Protein AF-A0A3M1NH95-F1 (afdb_monomer_lite)

Structure (mmCIF, N/CA/C/O backbone):
data_AF-A0A3M1NH95-F1
#
_entry.id   AF-A0A3M1NH95-F1
#
loop_
_atom_site.group_PDB
_atom_site.id
_atom_site.type_symbol
_atom_site.label_atom_id
_atom_site.label_alt_id
_atom_site.label_comp_id
_atom_site.label_asym_id
_atom_site.label_entity_id
_atom_site.label_seq_id
_atom_site.pdbx_PDB_ins_code
_atom_site.Cartn_x
_atom_site.Cartn_y
_atom_site.Cartn_z
_atom_site.occupancy
_atom_site.B_iso_or_equiv
_atom_site.auth_seq_id
_atom_site.auth_comp_id
_atom_site.auth_asym_id
_atom_site.auth_atom_id
_atom_site.pdbx_PDB_model_num
ATOM 1 N N . MET A 1 1 ? -5.373 8.994 -15.042 1.00 51.38 1 MET A N 1
ATOM 2 C CA . MET A 1 1 ? -5.592 8.973 -13.581 1.00 51.38 1 MET A CA 1
ATOM 3 C C . MET A 1 1 ? -4.288 9.397 -12.939 1.00 51.38 1 MET A C 1
ATOM 5 O O . MET A 1 1 ? -3.266 8.821 -13.295 1.00 51.38 1 MET A O 1
ATOM 9 N N . ASP A 1 2 ? -4.302 10.432 -12.106 1.00 64.00 2 ASP A N 1
ATOM 10 C CA . ASP A 1 2 ? -3.073 11.012 -11.568 1.00 64.00 2 ASP A CA 1
ATOM 11 C C . ASP A 1 2 ? -2.553 10.171 -10.393 1.00 64.00 2 ASP A C 1
ATOM 13 O O . ASP A 1 2 ? -3.088 10.214 -9.284 1.00 64.00 2 ASP A O 1
ATOM 17 N N . LEU A 1 3 ? -1.559 9.322 -10.663 1.00 64.81 3 LEU A N 1
ATOM 18 C CA . LEU A 1 3 ? -0.966 8.426 -9.668 1.00 64.81 3 LEU A CA 1
ATOM 19 C C . LEU A 1 3 ? -0.246 9.205 -8.557 1.00 64.81 3 LEU A C 1
ATOM 21 O O . LEU A 1 3 ? -0.070 8.660 -7.470 1.00 64.81 3 LEU A O 1
ATOM 25 N N . GLU A 1 4 ? 0.085 10.482 -8.775 1.00 66.81 4 GLU A N 1
ATOM 26 C CA . GLU A 1 4 ? 0.668 11.355 -7.749 1.00 66.81 4 GLU A CA 1
ATOM 27 C C . GLU A 1 4 ? -0.290 11.567 -6.572 1.00 66.81 4 GLU A C 1
ATOM 29 O O . GLU A 1 4 ? 0.154 11.652 -5.425 1.00 66.81 4 GLU A O 1
ATOM 34 N N . MET A 1 5 ? -1.610 11.503 -6.805 1.00 68.12 5 MET A N 1
ATOM 35 C CA . MET A 1 5 ? -2.575 11.535 -5.708 1.00 68.12 5 MET A CA 1
ATOM 36 C C . MET A 1 5 ? -2.376 10.372 -4.739 1.00 68.12 5 MET A C 1
ATOM 38 O O . MET A 1 5 ? -2.572 10.584 -3.547 1.00 68.12 5 MET A O 1
ATOM 42 N N . VAL A 1 6 ? -1.996 9.174 -5.204 1.00 66.44 6 VAL A N 1
ATOM 43 C CA . VAL A 1 6 ? -1.852 7.952 -4.383 1.00 66.44 6 VAL A CA 1
ATOM 44 C C . VAL A 1 6 ? -0.685 8.056 -3.407 1.00 66.44 6 VAL A C 1
ATOM 46 O O . VAL A 1 6 ? -0.801 7.590 -2.275 1.00 66.44 6 VAL A O 1
ATOM 49 N N . PHE A 1 7 ? 0.395 8.720 -3.814 1.00 69.56 7 PHE A N 1
ATOM 50 C CA . PHE A 1 7 ? 1.638 8.826 -3.047 1.00 69.56 7 PHE A CA 1
ATOM 51 C C . PHE A 1 7 ? 1.703 10.056 -2.137 1.00 69.56 7 PHE A C 1
ATOM 53 O O . PHE A 1 7 ? 2.772 10.396 -1.642 1.00 69.56 7 PHE A O 1
ATOM 60 N N . SER A 1 8 ? 0.571 10.712 -1.854 1.00 79.88 8 SER A N 1
ATOM 61 C CA . SER A 1 8 ? 0.516 11.668 -0.741 1.00 79.88 8 SER A CA 1
ATOM 62 C C . SER A 1 8 ? 0.956 10.983 0.561 1.00 79.88 8 SER A C 1
ATOM 64 O O . SER A 1 8 ? 0.533 9.845 0.800 1.00 79.88 8 SER A O 1
ATOM 66 N N . ASP A 1 9 ? 1.667 11.700 1.433 1.00 82.12 9 ASP A N 1
ATOM 67 C CA . ASP A 1 9 ? 2.250 11.167 2.676 1.00 82.12 9 ASP A CA 1
ATOM 68 C C . ASP A 1 9 ? 1.283 10.274 3.479 1.00 82.12 9 ASP A C 1
ATOM 70 O O . ASP A 1 9 ? 1.593 9.134 3.815 1.00 82.12 9 ASP A O 1
ATOM 74 N N . THR A 1 10 ? 0.039 10.716 3.694 1.00 87.31 10 THR A N 1
ATOM 75 C CA . THR A 1 10 ? -0.939 9.946 4.481 1.00 87.31 10 THR A CA 1
ATOM 76 C C . THR A 1 10 ? -1.320 8.605 3.850 1.00 87.31 10 THR A C 1
ATOM 78 O O . THR A 1 10 ? -1.415 7.602 4.554 1.00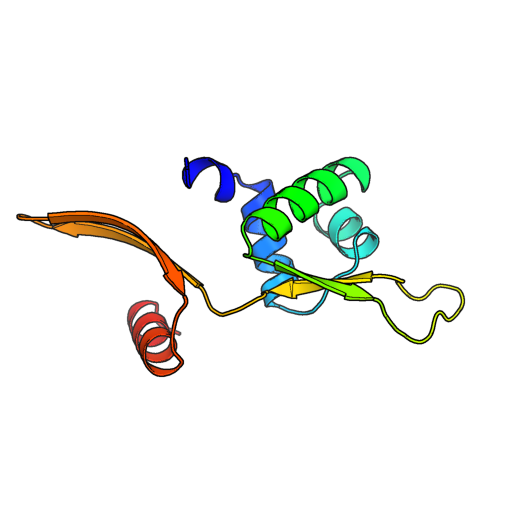 87.31 10 THR A O 1
ATOM 81 N N . LYS A 1 11 ? -1.552 8.558 2.533 1.00 91.06 11 LYS A N 1
ATOM 82 C CA . LYS A 1 11 ? -1.929 7.310 1.848 1.00 91.06 11 LYS A CA 1
ATOM 83 C C . LYS A 1 11 ? -0.769 6.335 1.794 1.00 91.06 11 LYS A C 1
ATOM 85 O O . LYS A 1 11 ? -0.984 5.148 2.022 1.00 91.06 11 LYS A O 1
ATOM 90 N N . TRP A 1 12 ? 0.443 6.841 1.578 1.00 90.75 12 TRP A N 1
ATOM 91 C CA . TRP A 1 12 ? 1.642 6.016 1.617 1.00 90.75 12 TRP A CA 1
ATOM 92 C C . TRP A 1 12 ? 1.852 5.386 2.996 1.00 90.75 12 TRP A C 1
ATOM 94 O O . TRP A 1 12 ? 2.046 4.179 3.097 1.00 90.75 12 TRP A O 1
ATOM 104 N N . ARG A 1 13 ? 1.670 6.161 4.069 1.00 94.38 13 ARG A N 1
ATOM 105 C CA . ARG A 1 13 ? 1.752 5.645 5.444 1.00 94.38 13 ARG A CA 1
ATOM 106 C C . ARG A 1 13 ? 0.673 4.609 5.769 1.00 94.38 13 ARG A C 1
ATOM 108 O O . ARG A 1 13 ? 0.933 3.672 6.514 1.00 94.38 13 ARG A O 1
ATOM 115 N N . ILE A 1 14 ? -0.533 4.737 5.205 1.00 95.56 14 ILE A N 1
ATOM 116 C CA . ILE A 1 14 ? -1.563 3.690 5.322 1.00 95.56 14 ILE A CA 1
ATOM 117 C C . ILE A 1 14 ? -1.106 2.412 4.613 1.00 95.56 14 ILE A C 1
ATOM 119 O O . ILE A 1 14 ? -1.205 1.342 5.206 1.00 95.56 14 ILE A O 1
ATOM 123 N N . ILE A 1 15 ? -0.607 2.523 3.376 1.00 94.44 15 ILE A N 1
ATOM 124 C CA . ILE A 1 15 ? -0.087 1.392 2.587 1.00 94.44 15 ILE A CA 1
ATOM 125 C C . ILE A 1 15 ? 1.029 0.674 3.357 1.00 94.44 15 ILE A C 1
ATOM 127 O O . ILE A 1 15 ? 1.006 -0.550 3.462 1.00 94.44 15 ILE A O 1
ATOM 131 N N . GLU A 1 16 ? 1.956 1.429 3.945 1.00 94.19 16 GLU A N 1
ATOM 132 C CA . GLU A 1 16 ? 3.057 0.897 4.750 1.00 94.19 16 GLU A CA 1
ATOM 133 C C . GLU A 1 16 ? 2.564 0.146 5.997 1.00 94.19 16 GLU A C 1
ATOM 135 O O . GLU A 1 16 ? 3.095 -0.900 6.360 1.00 94.19 16 GLU A O 1
ATOM 140 N N . GLU A 1 17 ? 1.529 0.646 6.670 1.00 96.38 17 GLU A N 1
ATOM 141 C CA . GLU A 1 17 ? 0.989 -0.043 7.840 1.00 96.38 17 GLU A CA 1
ATOM 142 C C . GLU A 1 17 ? 0.259 -1.335 7.474 1.00 96.38 17 GLU A C 1
ATOM 144 O O . GLU A 1 17 ? 0.430 -2.343 8.162 1.00 96.38 17 GLU A O 1
ATOM 149 N N . VAL A 1 18 ? -0.533 -1.332 6.399 1.00 95.81 18 VAL A N 1
ATOM 150 C CA . VAL A 1 18 ? -1.294 -2.521 5.979 1.00 95.81 18 VAL A CA 1
ATOM 151 C C . VAL A 1 18 ? -0.446 -3.559 5.235 1.00 95.81 18 VAL A C 1
ATOM 153 O O . VAL A 1 18 ? -0.905 -4.686 5.051 1.00 95.81 18 VAL A O 1
ATOM 156 N N . SER A 1 19 ? 0.773 -3.208 4.807 1.00 93.81 19 SER A N 1
ATOM 157 C CA . SER A 1 19 ? 1.733 -4.168 4.242 1.00 93.81 19 SER A CA 1
ATOM 158 C C . SER A 1 19 ? 2.395 -5.033 5.318 1.00 93.81 19 SER A C 1
ATOM 160 O O . SER A 1 19 ? 2.748 -6.179 5.051 1.00 93.81 19 SER A O 1
ATOM 162 N N . LYS A 1 20 ? 2.523 -4.512 6.548 1.00 94.56 20 LYS A N 1
ATOM 163 C CA . LYS A 1 20 ? 3.107 -5.225 7.698 1.00 94.56 20 LYS A CA 1
ATOM 164 C C . LYS A 1 20 ? 2.159 -6.285 8.256 1.00 94.56 20 LYS A C 1
ATOM 166 O O . LYS A 1 20 ? 2.588 -7.367 8.648 1.00 94.56 20 LYS A O 1
ATOM 171 N N . SER A 1 21 ? 0.875 -5.954 8.351 1.00 93.69 21 SER A N 1
ATOM 172 C CA . SER A 1 21 ? -0.186 -6.851 8.814 1.00 93.69 21 SER A CA 1
ATOM 173 C C . SER A 1 21 ? -1.555 -6.250 8.523 1.00 93.69 21 SER A C 1
ATOM 175 O O . SER A 1 21 ? -1.671 -5.058 8.247 1.00 93.69 21 SER A O 1
ATOM 177 N N . GLU A 1 22 ? -2.613 -7.055 8.616 1.00 94.19 22 GLU A N 1
ATOM 178 C CA . GLU A 1 22 ? -3.969 -6.527 8.484 1.00 94.19 22 GLU A CA 1
ATOM 179 C C . GLU A 1 22 ? -4.280 -5.532 9.611 1.00 94.19 22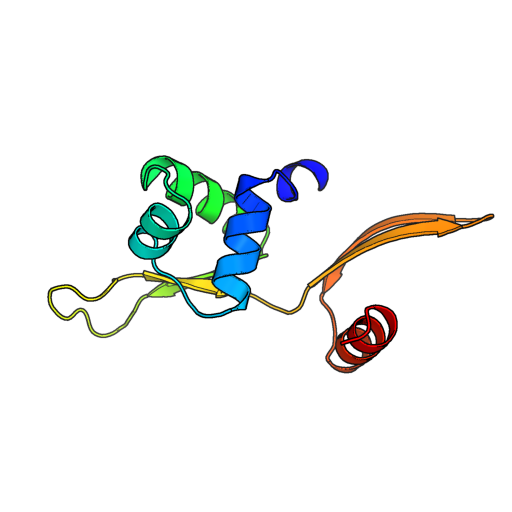 GLU A C 1
ATOM 181 O O . GLU A 1 22 ? -3.991 -5.785 10.786 1.00 94.19 22 GLU A O 1
ATOM 186 N N . LYS A 1 23 ? -4.913 -4.404 9.276 1.00 95.94 23 LYS A N 1
ATOM 187 C CA . LYS A 1 23 ? -5.240 -3.345 10.242 1.00 95.94 23 LYS A CA 1
ATOM 188 C C . LYS A 1 23 ? -6.723 -3.015 10.236 1.00 95.94 23 LYS A C 1
ATOM 190 O O . LYS A 1 23 ? -7.378 -3.035 9.200 1.00 95.94 23 LYS A O 1
ATOM 195 N N . SER A 1 24 ? -7.247 -2.628 11.393 1.00 95.38 24 SER A N 1
ATOM 196 C CA . SER A 1 24 ? -8.567 -2.008 11.489 1.00 95.38 24 SER A CA 1
ATOM 197 C C . SER A 1 24 ? -8.492 -0.493 11.289 1.00 95.38 24 SER A C 1
ATOM 199 O O . SER A 1 24 ? -7.435 0.119 11.468 1.00 95.38 24 SER A O 1
ATOM 201 N N . LEU A 1 25 ? -9.641 0.125 10.995 1.00 94.94 25 LEU A N 1
ATOM 202 C CA . LEU A 1 25 ? -9.800 1.584 10.955 1.00 94.94 25 LEU A CA 1
ATOM 203 C C . LEU A 1 25 ? -9.248 2.245 12.230 1.00 94.94 25 LEU A C 1
ATOM 205 O O . LEU A 1 25 ? -8.450 3.175 12.157 1.00 94.94 25 LEU A O 1
ATOM 209 N N . ASP A 1 26 ? -9.653 1.733 13.394 1.00 93.81 26 ASP A N 1
ATOM 210 C CA . ASP A 1 26 ? -9.273 2.292 14.692 1.00 93.81 26 ASP A CA 1
ATOM 211 C C . ASP A 1 26 ? -7.778 2.130 14.969 1.00 93.81 26 ASP A C 1
ATOM 213 O O . ASP A 1 26 ? -7.151 3.027 15.532 1.00 93.81 26 ASP A O 1
ATOM 217 N N . SER A 1 27 ? -7.190 1.000 14.558 1.00 94.88 27 SER A N 1
ATOM 218 C CA . SER A 1 27 ? -5.747 0.789 14.678 1.00 94.88 27 SER A CA 1
ATOM 219 C C . SER A 1 27 ? -4.980 1.788 13.818 1.00 94.88 27 SER A C 1
ATOM 221 O O . SER A 1 27 ? -4.029 2.387 14.307 1.00 94.88 27 SER A O 1
ATOM 223 N N . LEU A 1 28 ? -5.395 1.994 12.566 1.00 96.44 28 LEU A N 1
ATOM 224 C CA . LEU A 1 28 ? -4.746 2.943 11.660 1.00 96.44 28 LEU A CA 1
ATOM 225 C C . LEU A 1 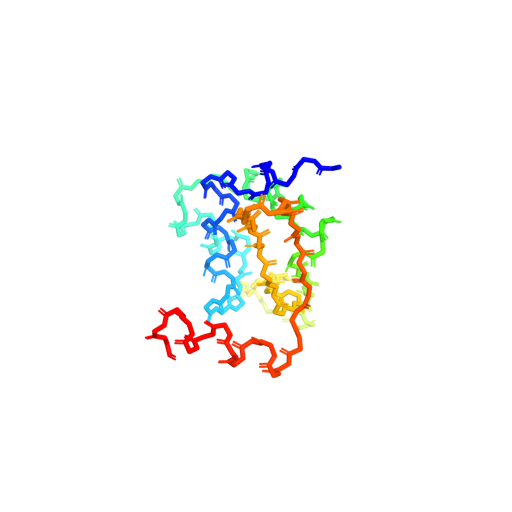28 ? -4.870 4.383 12.165 1.00 96.44 28 LEU A C 1
ATOM 227 O O . LEU A 1 28 ? -3.878 5.106 12.177 1.00 96.44 28 LEU A O 1
ATOM 231 N N . ALA A 1 29 ? -6.053 4.787 12.635 1.00 96.19 29 ALA A N 1
ATOM 232 C CA . ALA A 1 29 ? -6.278 6.120 13.197 1.00 96.19 29 ALA A CA 1
ATOM 233 C C . ALA A 1 29 ? -5.372 6.397 14.406 1.00 96.19 29 ALA A C 1
ATOM 235 O O . ALA A 1 29 ? -4.756 7.462 14.490 1.00 96.19 29 ALA A O 1
ATOM 236 N N . LYS A 1 30 ? -5.221 5.409 15.301 1.00 95.94 30 LYS A N 1
ATOM 237 C CA . LYS A 1 30 ? -4.308 5.489 16.451 1.00 95.94 30 LYS A CA 1
ATOM 238 C C . LYS A 1 30 ? -2.845 5.563 16.019 1.00 95.94 30 LYS A C 1
ATOM 240 O O . LYS A 1 30 ? -2.141 6.473 16.453 1.00 95.94 30 LYS A O 1
ATOM 245 N N . THR A 1 31 ? -2.392 4.650 15.158 1.00 96.12 31 THR A N 1
ATOM 246 C CA . THR A 1 31 ? -0.989 4.592 14.713 1.00 96.12 31 THR A CA 1
ATOM 247 C C . THR A 1 31 ? -0.577 5.857 13.963 1.00 96.12 31 THR A C 1
ATOM 249 O O . THR A 1 31 ? 0.496 6.406 14.208 1.00 96.12 31 THR A O 1
ATOM 252 N N . LEU A 1 32 ? -1.443 6.359 13.080 1.00 95.06 32 LEU A N 1
ATOM 253 C CA . LEU A 1 32 ? -1.167 7.533 12.249 1.00 95.06 32 LEU A CA 1
ATOM 254 C C . LEU A 1 32 ? -1.540 8.860 12.925 1.00 95.06 32 LEU A C 1
ATOM 256 O O . LEU A 1 32 ? -1.372 9.912 12.313 1.00 95.06 32 LEU A O 1
ATOM 260 N N . LYS A 1 33 ? -2.013 8.820 14.180 1.00 95.69 33 LYS A N 1
ATOM 261 C CA . LYS A 1 33 ? -2.383 9.989 14.996 1.00 95.69 33 LYS A CA 1
ATOM 262 C C . LYS A 1 33 ? -3.313 10.956 14.253 1.00 95.69 33 LYS A C 1
ATOM 264 O O . LYS A 1 33 ? -3.076 12.160 14.197 1.00 95.69 33 LYS A O 1
ATOM 269 N N . THR A 1 34 ? -4.374 10.420 13.660 1.00 94.94 34 THR A N 1
ATOM 270 C CA . THR A 1 34 ? -5.357 11.197 12.893 1.00 94.94 34 THR A CA 1
ATOM 271 C C . THR A 1 34 ? -6.773 10.668 13.135 1.00 94.94 34 THR A C 1
ATOM 273 O O . THR A 1 34 ? -6.964 9.653 13.804 1.00 94.94 34 THR A O 1
ATOM 276 N N . SER A 1 35 ? -7.792 11.364 12.632 1.00 95.62 35 SER A N 1
ATOM 277 C CA . SER A 1 35 ? -9.185 10.989 12.874 1.00 95.62 35 SER A CA 1
ATOM 278 C C . SER A 1 35 ? -9.594 9.748 12.075 1.00 95.62 35 SER A C 1
ATOM 2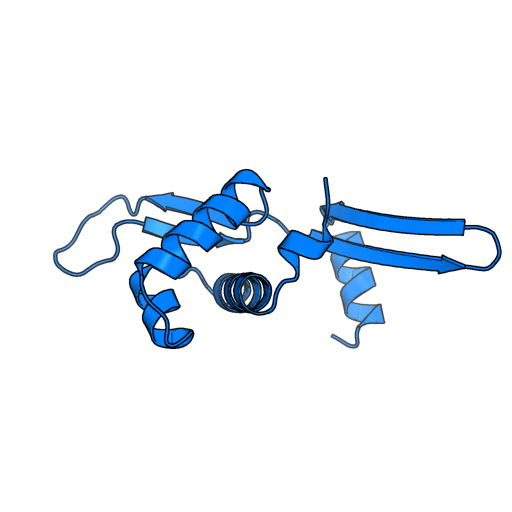80 O O . SER A 1 35 ? -9.186 9.554 10.926 1.00 95.62 35 SER A O 1
ATOM 282 N N . SER A 1 36 ? -10.487 8.938 12.648 1.00 95.06 36 SER A N 1
ATOM 283 C CA . SER A 1 36 ? -11.094 7.800 11.948 1.00 95.06 36 SER A CA 1
ATOM 284 C C . SER A 1 36 ? -11.838 8.230 10.677 1.00 95.06 36 SER A C 1
ATOM 286 O O . SER A 1 36 ? -11.868 7.480 9.707 1.00 95.06 36 SER A O 1
ATOM 288 N N . ALA A 1 37 ? -12.396 9.447 10.648 1.00 94.44 37 ALA A N 1
ATOM 289 C CA . ALA A 1 37 ? -13.036 10.013 9.460 1.00 94.44 37 ALA A CA 1
ATOM 290 C C . ALA A 1 37 ? -12.030 10.232 8.318 1.00 94.44 37 ALA A C 1
ATOM 292 O O . ALA A 1 37 ? -12.292 9.806 7.193 1.00 94.44 37 ALA A O 1
ATOM 293 N N . ASN A 1 38 ? -10.864 10.819 8.614 1.00 94.19 38 ASN A N 1
ATOM 294 C CA . ASN A 1 38 ? -9.795 10.996 7.631 1.00 94.19 38 ASN A CA 1
ATOM 295 C C . ASN A 1 38 ? -9.287 9.639 7.118 1.00 94.19 38 ASN A C 1
ATOM 297 O O . ASN A 1 38 ? -9.250 9.411 5.911 1.00 94.19 38 ASN A O 1
ATOM 301 N N . ILE A 1 39 ? -8.988 8.696 8.020 1.00 96.31 39 ILE A N 1
ATOM 302 C CA . ILE A 1 39 ? -8.559 7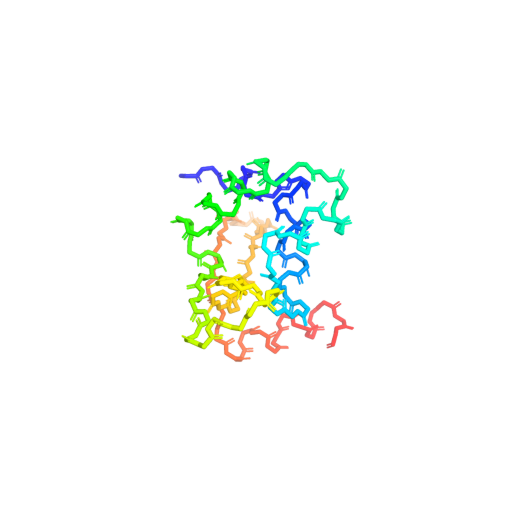.340 7.634 1.00 96.31 39 ILE A CA 1
ATOM 303 C C . ILE A 1 39 ? -9.610 6.641 6.771 1.00 96.31 39 ILE A C 1
ATOM 305 O O . ILE A 1 39 ? -9.261 6.050 5.754 1.00 96.31 39 ILE A O 1
ATOM 309 N N . SER A 1 40 ? -10.893 6.743 7.124 1.00 95.44 40 SER A N 1
ATOM 310 C CA . SER A 1 40 ? -11.991 6.147 6.354 1.00 95.44 40 SER A CA 1
ATOM 311 C C . SER A 1 40 ? -12.034 6.675 4.916 1.00 95.44 40 SER A C 1
ATOM 313 O O . SER A 1 40 ? -12.148 5.895 3.968 1.00 95.44 40 SER A O 1
ATOM 315 N N . GLN A 1 41 ? -11.872 7.991 4.735 1.00 94.50 41 GLN A N 1
ATOM 316 C CA . GLN A 1 41 ? -11.809 8.604 3.406 1.00 94.50 41 GLN A CA 1
ATOM 317 C C . GLN A 1 41 ? -10.612 8.085 2.599 1.00 94.50 41 GLN A C 1
ATOM 319 O O . GLN A 1 41 ? -10.786 7.669 1.452 1.00 94.50 41 GLN A O 1
ATOM 324 N N . GLN A 1 42 ? -9.417 8.045 3.198 1.00 94.88 42 GLN A N 1
ATOM 325 C CA . GLN A 1 42 ? -8.214 7.569 2.507 1.00 94.88 42 GLN A CA 1
ATOM 326 C C . GLN A 1 42 ? -8.289 6.073 2.164 1.00 94.88 42 GLN A C 1
ATOM 328 O O . GLN A 1 42 ? -7.940 5.684 1.050 1.00 94.88 42 GLN A O 1
ATOM 333 N N . LEU A 1 43 ? -8.799 5.233 3.071 1.00 95.38 43 LEU A N 1
ATOM 334 C CA . LEU A 1 43 ? -9.002 3.802 2.821 1.00 95.38 43 LEU A CA 1
ATOM 335 C C . LEU A 1 43 ? -9.989 3.563 1.678 1.00 95.38 43 LEU A C 1
ATOM 337 O O . LEU A 1 43 ? -9.733 2.724 0.820 1.00 95.38 43 LEU A O 1
ATOM 341 N N . ARG A 1 44 ? -11.088 4.327 1.616 1.00 94.44 44 ARG A N 1
ATOM 342 C CA . ARG A 1 44 ? -12.049 4.228 0.509 1.00 94.44 44 ARG A CA 1
ATOM 343 C C . ARG A 1 44 ? -11.394 4.547 -0.833 1.00 94.44 44 ARG A C 1
ATOM 345 O O . ARG A 1 44 ? -11.657 3.855 -1.811 1.00 94.44 44 ARG A O 1
ATOM 352 N N . ILE A 1 45 ? -10.542 5.571 -0.883 1.00 92.50 45 ILE A N 1
ATOM 353 C CA . ILE A 1 45 ? -9.792 5.911 -2.098 1.00 92.50 45 ILE A CA 1
ATOM 354 C C . ILE A 1 45 ? -8.867 4.750 -2.477 1.00 92.50 45 ILE A C 1
ATOM 356 O O . ILE A 1 45 ? -8.939 4.262 -3.599 1.00 92.50 45 ILE A O 1
ATOM 360 N N . LEU A 1 46 ? -8.049 4.257 -1.545 1.00 92.88 46 LEU A N 1
ATOM 361 C CA . LEU A 1 46 ? -7.118 3.151 -1.800 1.00 92.88 46 LEU A CA 1
ATOM 362 C C . LEU A 1 46 ? -7.826 1.856 -2.237 1.00 92.88 46 LEU A C 1
ATOM 364 O O . LEU A 1 46 ? -7.297 1.120 -3.072 1.00 92.88 46 LEU A O 1
ATOM 368 N N . GLU A 1 47 ? -9.023 1.589 -1.712 1.00 93.44 47 GLU A N 1
ATOM 369 C CA . GLU A 1 47 ? -9.855 0.452 -2.115 1.00 93.44 47 GLU A CA 1
ATOM 370 C C . GLU A 1 47 ? -10.374 0.612 -3.550 1.00 93.44 47 GLU A C 1
ATOM 372 O O . GLU A 1 47 ? -10.269 -0.321 -4.346 1.00 93.44 47 GLU A O 1
ATOM 377 N N . LEU A 1 48 ? -10.890 1.795 -3.910 1.00 91.56 48 LEU A N 1
ATOM 378 C CA . LEU A 1 48 ? -11.353 2.086 -5.275 1.00 91.56 48 LEU A CA 1
ATOM 379 C C . LEU A 1 48 ? -10.223 1.967 -6.303 1.00 91.56 48 LEU A C 1
ATOM 381 O O . LEU A 1 48 ? -10.457 1.565 -7.440 1.00 91.56 48 LEU A O 1
ATOM 385 N N . LEU A 1 49 ? -8.997 2.277 -5.886 1.00 88.38 49 LEU A N 1
ATOM 386 C CA . LEU A 1 49 ? -7.792 2.106 -6.693 1.00 88.38 49 LEU A CA 1
ATOM 387 C C . LEU A 1 49 ? -7.300 0.655 -6.761 1.00 88.38 49 LEU A C 1
ATOM 389 O O . LEU A 1 49 ? -6.374 0.356 -7.512 1.00 88.38 49 LEU A O 1
ATOM 393 N N . GLY A 1 50 ? -7.900 -0.248 -5.987 1.00 90.44 50 GLY A N 1
ATOM 394 C CA . GLY A 1 50 ? -7.528 -1.656 -5.940 1.00 90.44 50 GLY A CA 1
ATOM 395 C C . GLY A 1 50 ? -6.179 -1.925 -5.276 1.00 90.44 50 GLY A C 1
ATOM 396 O O . GLY A 1 50 ? -5.625 -2.993 -5.501 1.00 90.44 50 GLY A O 1
ATOM 397 N N . ILE A 1 51 ? -5.654 -0.992 -4.478 1.00 92.50 51 ILE A N 1
ATOM 398 C CA . ILE A 1 51 ? -4.372 -1.146 -3.769 1.00 92.50 51 ILE A CA 1
ATOM 399 C C . ILE A 1 51 ? -4.560 -1.983 -2.504 1.00 92.50 51 ILE A C 1
ATOM 401 O O . ILE A 1 51 ? -3.758 -2.861 -2.190 1.00 92.50 51 ILE A O 1
ATOM 405 N N . ILE A 1 52 ? -5.653 -1.724 -1.789 1.00 95.25 52 ILE A N 1
ATOM 406 C CA . ILE A 1 52 ? -6.028 -2.462 -0.586 1.00 95.25 52 ILE A CA 1
ATOM 407 C C . ILE A 1 52 ? -7.332 -3.217 -0.810 1.00 95.25 52 ILE A C 1
ATOM 409 O O . ILE A 1 52 ? -8.128 -2.883 -1.693 1.00 95.25 52 ILE A O 1
ATOM 413 N N . LYS A 1 53 ? -7.571 -4.210 0.038 1.00 95.88 53 LYS A N 1
ATOM 414 C CA . LYS A 1 53 ? -8.854 -4.899 0.166 1.00 95.88 53 LYS A CA 1
ATOM 415 C C . LYS A 1 53 ? -9.418 -4.700 1.569 1.00 95.88 53 LYS A C 1
ATOM 417 O O . LYS A 1 53 ? -8.667 -4.486 2.520 1.00 95.88 53 LYS A O 1
ATOM 422 N N . LYS A 1 54 ? -10.745 -4.774 1.683 1.00 95.19 54 LYS A N 1
ATOM 423 C CA . LYS A 1 54 ? -11.455 -4.840 2.963 1.00 95.19 54 LYS A CA 1
ATOM 424 C C . LYS A 1 54 ? -12.049 -6.231 3.144 1.00 95.19 54 LYS A C 1
ATOM 426 O O . LYS A 1 54 ? -12.703 -6.747 2.238 1.00 95.19 54 LYS A O 1
ATOM 431 N N . GLU A 1 55 ? -11.884 -6.799 4.326 1.00 93.44 55 GLU A N 1
ATOM 432 C CA . GLU A 1 55 ? -12.474 -8.083 4.693 1.00 93.44 55 GLU A CA 1
ATOM 433 C C . GLU A 1 55 ? -13.301 -7.929 5.966 1.00 93.44 55 GLU A C 1
ATOM 435 O O . GLU A 1 55 ? -12.878 -7.305 6.944 1.00 93.44 55 GLU A O 1
ATOM 440 N N . LYS A 1 56 ? -14.528 -8.460 5.943 1.00 87.31 56 LYS A N 1
ATOM 441 C CA . LYS A 1 56 ? -15.380 -8.507 7.133 1.00 87.31 56 LYS A CA 1
ATOM 442 C C . LYS A 1 56 ? -14.926 -9.672 7.996 1.00 87.31 56 LYS A C 1
ATOM 444 O O . LYS A 1 56 ? -14.854 -10.800 7.515 1.00 87.31 56 LYS A O 1
ATOM 449 N N . THR A 1 57 ? -14.682 -9.419 9.273 1.00 80.38 57 THR A N 1
ATOM 450 C CA . THR A 1 57 ? -14.416 -10.502 10.219 1.00 80.38 57 THR A CA 1
ATOM 451 C C . THR A 1 57 ? -15.735 -11.234 10.471 1.00 80.38 57 THR A C 1
ATOM 453 O O . THR A 1 57 ? -16.730 -10.627 10.865 1.00 80.38 57 THR A O 1
ATOM 456 N N . GLY A 1 58 ? -15.788 -12.532 10.155 1.00 70.00 58 GLY A N 1
ATOM 457 C CA . GLY A 1 58 ? -17.035 -13.306 10.223 1.00 70.00 58 GLY A CA 1
ATOM 458 C C . GLY A 1 58 ? -17.652 -13.314 11.626 1.00 70.00 58 GLY A C 1
ATOM 459 O O . GLY A 1 58 ? -18.846 -13.068 11.783 1.00 70.00 58 GLY A O 1
ATOM 460 N N . THR A 1 59 ? -16.832 -13.534 12.659 1.00 65.19 59 THR A N 1
ATOM 461 C CA . THR A 1 59 ? -17.301 -13.632 14.048 1.00 65.19 59 THR A CA 1
ATOM 462 C C . THR A 1 59 ? -17.095 -12.316 14.795 1.00 65.19 59 THR A C 1
ATOM 464 O O . THR A 1 59 ? -15.991 -11.980 15.234 1.00 65.19 59 THR A O 1
ATOM 467 N N . VAL A 1 60 ? -18.184 -11.571 14.976 1.00 61.19 60 VAL A N 1
ATOM 468 C CA . VAL A 1 60 ? -18.197 -10.313 15.731 1.00 61.19 60 VAL A CA 1
ATOM 469 C C . VAL A 1 60 ? -18.243 -10.621 17.229 1.00 61.19 60 VAL A C 1
ATOM 471 O O . VAL A 1 60 ? -19.310 -10.752 17.820 1.00 61.19 60 VAL A O 1
ATOM 474 N N . PHE A 1 61 ? -17.077 -10.719 17.863 1.00 63.53 61 PHE A N 1
ATOM 475 C CA . PHE A 1 61 ? -16.988 -10.656 19.324 1.00 63.53 61 PHE A CA 1
ATOM 476 C C . PHE A 1 61 ? -16.989 -9.197 19.785 1.00 63.53 61 PHE A C 1
ATOM 478 O O . PHE A 1 61 ? -16.435 -8.320 19.116 1.00 63.53 61 PHE A O 1
ATOM 485 N N . LYS A 1 62 ? -17.594 -8.924 20.945 1.00 65.75 62 LYS A N 1
ATOM 486 C CA . LYS A 1 62 ? -17.625 -7.583 21.545 1.00 65.75 62 LYS A CA 1
ATOM 487 C C . LYS A 1 62 ? -16.185 -7.058 21.689 1.00 65.75 62 LYS A C 1
ATOM 489 O O . LYS A 1 62 ? -15.363 -7.690 22.339 1.00 65.75 62 LYS A O 1
ATOM 494 N N . GLY A 1 63 ? -15.878 -5.937 21.034 1.00 68.25 63 GLY A N 1
ATOM 495 C CA . GLY A 1 63 ? -14.543 -5.321 21.034 1.00 68.25 63 GLY A CA 1
ATOM 496 C C . GLY A 1 63 ? -13.593 -5.756 19.908 1.00 68.25 63 GLY A C 1
ATOM 497 O O . GLY A 1 63 ? -12.552 -5.123 19.749 1.00 68.25 63 GLY A O 1
ATOM 498 N N . LYS A 1 64 ? -13.927 -6.769 19.090 1.00 71.31 64 LYS A N 1
ATOM 499 C CA . LYS A 1 64 ? -13.124 -7.110 17.901 1.00 71.31 64 LYS A CA 1
ATOM 500 C C . LYS A 1 64 ? -13.497 -6.231 16.698 1.00 71.31 64 LYS A C 1
ATOM 502 O O . LYS A 1 64 ? -14.685 -5.957 16.496 1.00 71.31 64 LYS A O 1
ATOM 507 N N . PRO A 1 65 ? -12.519 -5.808 15.874 1.00 74.75 65 PRO A N 1
ATOM 508 C CA . PRO A 1 65 ? -12.799 -5.055 14.658 1.00 74.75 65 PRO A CA 1
ATOM 509 C C . PRO A 1 65 ? -13.710 -5.836 13.716 1.00 74.75 65 PRO A C 1
ATOM 511 O O . PRO A 1 65 ? -13.472 -7.014 13.462 1.00 74.75 65 PRO A O 1
ATOM 514 N N . ARG A 1 66 ? -14.733 -5.166 13.175 1.00 82.69 66 ARG A N 1
ATOM 515 C CA . ARG A 1 66 ? -15.676 -5.757 12.205 1.00 82.69 66 ARG A CA 1
ATOM 516 C C . ARG A 1 66 ? -15.113 -5.833 10.788 1.00 82.69 66 ARG A C 1
ATOM 518 O O . ARG A 1 66 ? -15.633 -6.572 9.957 1.00 82.69 66 ARG A O 1
ATOM 525 N N . VAL A 1 67 ? -14.098 -5.021 10.505 1.00 91.50 67 VAL A N 1
ATOM 526 C CA . VAL A 1 67 ? -13.467 -4.900 9.193 1.00 91.50 67 VAL A CA 1
ATOM 527 C C . VAL A 1 67 ? -11.965 -4.784 9.384 1.00 91.50 67 VAL A C 1
ATOM 529 O O . VAL A 1 67 ? -11.506 -3.993 10.216 1.00 91.50 67 VAL A O 1
ATOM 532 N N . MET A 1 68 ? -11.235 -5.558 8.593 1.00 95.00 68 MET A N 1
ATOM 533 C CA . MET A 1 68 ? -9.786 -5.503 8.473 1.00 95.00 68 MET A CA 1
ATOM 534 C C . MET A 1 68 ? -9.412 -5.081 7.054 1.00 95.00 68 MET A C 1
ATOM 536 O O . MET A 1 68 ? -10.133 -5.367 6.095 1.00 95.00 68 MET A O 1
ATOM 540 N N . PHE A 1 69 ? -8.301 -4.366 6.939 1.00 96.62 69 PHE A N 1
ATOM 541 C CA . PHE A 1 69 ? -7.738 -3.884 5.689 1.00 96.62 69 PHE A CA 1
ATOM 542 C C . PHE A 1 69 ? -6.332 -4.448 5.518 1.00 96.62 69 PHE A C 1
ATOM 544 O O . PHE A 1 69 ? -5.544 -4.443 6.464 1.00 96.62 69 PHE A O 1
ATOM 551 N N . SER A 1 70 ? -6.019 -4.895 4.309 1.00 96.62 70 SER A N 1
ATOM 552 C CA . SER A 1 70 ? -4.708 -5.426 3.929 1.00 96.62 70 SER A CA 1
ATOM 553 C C . SER A 1 70 ? -4.394 -5.080 2.477 1.00 96.62 70 SER A C 1
ATOM 555 O O . SER A 1 70 ? -5.281 -4.651 1.727 1.00 96.62 70 SER A O 1
ATOM 557 N N . LEU A 1 71 ? -3.129 -5.225 2.072 1.00 95.44 71 LEU A N 1
ATOM 558 C CA . LEU A 1 71 ? -2.769 -5.121 0.658 1.00 95.44 71 LEU A CA 1
ATOM 559 C C . LEU A 1 71 ? -3.564 -6.136 -0.165 1.00 95.44 71 LEU A C 1
ATOM 561 O O . LEU A 1 71 ? -3.767 -7.282 0.243 1.00 95.44 71 LEU A O 1
ATOM 565 N N . LYS A 1 72 ? -4.031 -5.700 -1.334 1.00 94.56 72 LYS A N 1
ATOM 566 C CA . LYS A 1 72 ? -4.764 -6.581 -2.242 1.00 94.56 72 LYS A CA 1
ATOM 567 C C . LYS A 1 72 ? -3.828 -7.564 -2.942 1.00 94.56 72 LYS A C 1
ATOM 569 O O . LYS A 1 72 ? -4.177 -8.730 -3.102 1.00 94.56 72 LYS A O 1
ATOM 574 N N . GLU A 1 73 ? -2.678 -7.068 -3.380 1.00 93.06 73 GLU A N 1
ATOM 575 C CA . GLU A 1 73 ? -1.682 -7.780 -4.176 1.00 93.06 73 GLU A CA 1
ATOM 576 C C . GLU A 1 73 ? -0.339 -7.039 -4.123 1.00 93.06 73 GLU A C 1
ATOM 578 O O . GLU A 1 73 ? -0.287 -5.872 -3.722 1.00 93.06 73 GLU A O 1
ATOM 583 N N . ASP A 1 74 ? 0.733 -7.708 -4.546 1.00 94.12 74 ASP A N 1
ATOM 584 C CA . ASP A 1 74 ? 2.045 -7.084 -4.695 1.00 94.12 74 ASP A CA 1
ATOM 585 C C . ASP A 1 74 ? 2.020 -6.107 -5.876 1.00 94.12 74 ASP A C 1
ATOM 587 O O . ASP A 1 74 ? 1.674 -6.466 -7.007 1.00 94.12 74 ASP A O 1
ATOM 591 N N . ILE A 1 75 ? 2.391 -4.856 -5.620 1.00 91.75 75 ILE A N 1
ATOM 592 C CA . ILE A 1 75 ? 2.388 -3.786 -6.618 1.00 91.75 75 ILE A CA 1
ATOM 593 C C . ILE A 1 75 ? 3.718 -3.041 -6.608 1.00 91.75 75 ILE A C 1
ATOM 595 O O . ILE A 1 75 ? 4.351 -2.891 -5.565 1.00 91.75 75 ILE A O 1
ATOM 599 N N . ALA A 1 76 ? 4.109 -2.513 -7.765 1.00 90.19 76 ALA A N 1
ATOM 600 C CA . ALA A 1 76 ? 5.198 -1.551 -7.879 1.00 90.19 76 ALA A CA 1
ATOM 601 C C . ALA A 1 76 ? 4.733 -0.306 -8.617 1.00 90.19 76 ALA A C 1
ATOM 603 O O . ALA A 1 76 ? 4.050 -0.383 -9.642 1.00 90.19 76 ALA A O 1
ATOM 604 N N . TYR A 1 77 ? 5.166 0.849 -8.124 1.00 87.06 77 TYR A N 1
ATOM 605 C CA . TYR A 1 77 ? 5.111 2.086 -8.881 1.00 87.06 77 TYR A CA 1
ATOM 606 C C . TYR A 1 77 ? 6.471 2.350 -9.502 1.00 87.06 77 TYR A C 1
ATOM 608 O O . TYR A 1 77 ? 7.444 2.633 -8.809 1.00 87.06 77 TYR A O 1
ATOM 616 N N . ILE A 1 78 ? 6.533 2.208 -10.820 1.00 88.88 78 ILE A N 1
ATOM 617 C CA . ILE A 1 78 ? 7.774 2.292 -11.575 1.00 88.88 78 ILE A CA 1
ATOM 618 C C . ILE A 1 78 ? 7.795 3.630 -12.300 1.00 88.88 78 ILE A C 1
ATOM 620 O O . ILE A 1 78 ? 6.927 3.913 -13.133 1.00 88.88 78 ILE A O 1
ATOM 624 N N . ILE A 1 79 ? 8.813 4.430 -11.989 1.00 90.25 79 ILE A N 1
ATOM 625 C CA . ILE A 1 79 ? 9.203 5.601 -12.767 1.00 90.25 79 ILE A CA 1
ATOM 626 C C . ILE A 1 79 ? 10.455 5.211 -13.549 1.00 90.25 79 ILE A C 1
ATOM 628 O O . ILE A 1 79 ? 11.521 5.006 -12.977 1.00 90.25 79 ILE A O 1
ATOM 632 N N . LEU A 1 80 ? 10.310 5.084 -14.862 1.00 91.81 80 LEU A N 1
ATOM 633 C CA . LEU A 1 80 ? 11.406 4.855 -15.789 1.00 91.81 80 LEU A CA 1
ATOM 634 C C . LEU A 1 80 ? 11.793 6.189 -16.419 1.00 91.81 80 LEU A C 1
ATOM 636 O O . LEU A 1 80 ? 10.965 6.832 -17.067 1.00 91.81 80 LEU A O 1
ATOM 640 N N . ALA A 1 81 ? 13.057 6.561 -16.265 1.00 95.06 81 ALA A N 1
ATOM 641 C CA . ALA A 1 81 ? 13.689 7.633 -17.014 1.00 95.06 81 ALA A CA 1
ATOM 642 C C . ALA A 1 81 ? 14.947 7.066 -17.678 1.00 95.06 81 ALA A C 1
ATOM 644 O O . ALA A 1 81 ? 15.944 6.802 -17.010 1.00 95.06 81 ALA A O 1
ATOM 645 N N . SER A 1 82 ? 14.880 6.824 -18.983 1.00 94.31 82 SER A N 1
ATOM 646 C CA . SER A 1 82 ? 16.013 6.376 -19.788 1.00 94.31 82 SER A CA 1
ATOM 647 C C . SER A 1 82 ? 16.147 7.234 -21.043 1.00 94.31 82 SER A C 1
ATOM 649 O O . SER A 1 82 ? 15.251 8.009 -21.377 1.00 94.31 82 SER A O 1
ATOM 651 N N . LYS A 1 83 ? 17.284 7.097 -21.733 1.00 92.44 83 LYS A N 1
ATOM 652 C CA . LYS A 1 83 ? 17.645 7.903 -22.907 1.00 92.44 83 LYS A CA 1
ATOM 653 C C . LYS A 1 83 ? 16.554 7.932 -23.989 1.00 92.44 83 LYS A C 1
ATOM 655 O O . LYS A 1 83 ? 16.325 8.981 -24.573 1.00 92.44 83 LYS A O 1
ATOM 660 N N . ASP A 1 84 ? 15.853 6.815 -24.185 1.00 93.75 84 ASP A N 1
ATOM 661 C CA . ASP A 1 84 ? 14.890 6.640 -25.282 1.00 93.75 84 ASP A CA 1
ATOM 662 C C . ASP A 1 84 ? 13.452 6.400 -24.798 1.00 93.75 84 ASP A C 1
ATOM 664 O O . ASP A 1 84 ? 12.533 6.231 -25.603 1.00 93.75 84 ASP A O 1
ATOM 668 N N . LYS A 1 85 ? 13.229 6.340 -23.479 1.00 93.25 85 LYS A N 1
ATOM 669 C CA . LYS A 1 85 ? 11.906 6.051 -22.927 1.00 93.25 85 LYS A CA 1
ATOM 670 C C . LYS A 1 85 ? 11.711 6.660 -21.552 1.00 93.25 85 LYS A C 1
ATOM 672 O O . LYS A 1 85 ? 12.495 6.457 -20.628 1.00 93.25 85 LYS A O 1
ATOM 677 N N . THR A 1 86 ? 10.565 7.303 -21.389 1.00 94.12 86 THR A N 1
ATOM 678 C CA . THR A 1 86 ? 10.037 7.672 -20.083 1.00 94.12 86 THR A CA 1
ATOM 679 C C . THR A 1 86 ? 8.707 6.967 -19.858 1.00 94.12 86 THR A C 1
ATOM 681 O O . THR A 1 86 ? 7.903 6.793 -20.776 1.00 94.12 86 THR A O 1
ATOM 684 N N . ALA A 1 87 ? 8.488 6.480 -18.640 1.00 90.25 87 ALA A N 1
ATOM 685 C CA . ALA A 1 87 ? 7.222 5.868 -18.263 1.00 90.25 87 ALA A CA 1
ATOM 686 C C . ALA A 1 87 ? 6.971 6.037 -16.765 1.00 90.25 87 ALA A C 1
ATOM 688 O O . ALA A 1 87 ? 7.885 5.915 -15.957 1.00 90.25 87 ALA A O 1
ATOM 689 N N . LYS A 1 88 ? 5.711 6.264 -16.396 1.00 90.00 88 LYS A N 1
ATOM 690 C CA . LYS A 1 88 ? 5.221 6.156 -15.020 1.00 90.00 88 LYS A CA 1
ATOM 691 C C . LYS A 1 88 ? 4.079 5.151 -15.022 1.00 90.00 88 LYS A C 1
ATOM 693 O O . LYS A 1 88 ? 3.107 5.341 -15.757 1.00 90.00 88 LYS A O 1
ATOM 698 N N . LYS A 1 89 ? 4.189 4.066 -14.256 1.00 88.94 89 LYS A N 1
ATOM 699 C CA . LYS A 1 89 ? 3.139 3.042 -14.221 1.00 88.94 89 LYS A CA 1
ATOM 700 C C . LYS A 1 89 ? 3.054 2.362 -12.865 1.00 88.94 89 LYS A C 1
ATOM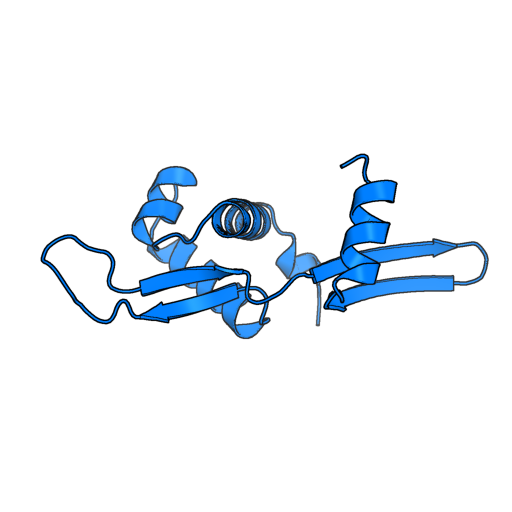 702 O O . LYS A 1 89 ? 4.068 2.006 -12.276 1.00 88.94 89 LYS A O 1
ATOM 707 N N . LEU A 1 90 ? 1.823 2.139 -12.419 1.00 87.12 90 LEU A N 1
ATOM 708 C CA . LEU A 1 90 ? 1.522 1.192 -11.357 1.00 87.12 90 LEU A CA 1
ATOM 709 C C . LEU A 1 90 ? 1.311 -0.184 -11.992 1.00 87.12 90 LEU A C 1
ATOM 711 O O . LEU A 1 90 ? 0.454 -0.339 -12.868 1.00 87.12 90 LEU A O 1
ATOM 715 N N . VAL A 1 91 ? 2.114 -1.161 -11.591 1.00 91.00 91 VAL A N 1
ATOM 716 C CA . VAL A 1 91 ? 2.053 -2.534 -12.097 1.00 91.00 91 VAL A CA 1
ATOM 717 C C . VAL A 1 91 ? 1.791 -3.501 -10.956 1.00 91.00 91 VAL A C 1
ATOM 719 O O . VAL A 1 91 ? 2.234 -3.286 -9.831 1.00 91.00 91 VAL A O 1
ATOM 722 N N . ARG A 1 92 ? 1.066 -4.570 -11.272 1.00 92.12 92 ARG A N 1
ATOM 723 C CA . ARG A 1 92 ? 0.933 -5.742 -10.410 1.00 92.12 92 ARG A CA 1
ATOM 724 C C . ARG A 1 92 ? 2.135 -6.631 -10.648 1.00 92.12 92 ARG A C 1
ATOM 726 O O . ARG A 1 92 ? 2.524 -6.807 -11.802 1.00 92.12 92 ARG A O 1
ATOM 733 N N . LEU A 1 93 ? 2.703 -7.156 -9.577 1.00 94.38 93 LEU A N 1
ATOM 734 C CA . LEU A 1 93 ? 3.900 -7.971 -9.645 1.00 94.38 93 LEU A CA 1
ATOM 735 C C . LEU A 1 93 ? 3.539 -9.446 -9.583 1.00 94.38 93 LEU A C 1
ATOM 737 O O . LEU A 1 93 ? 2.794 -9.904 -8.716 1.00 94.38 93 LEU A O 1
ATOM 741 N N . THR A 1 94 ? 4.134 -10.216 -10.478 1.00 95.56 94 THR A N 1
ATOM 742 C CA . THR A 1 94 ? 4.281 -11.654 -10.286 1.00 95.56 94 THR A CA 1
ATOM 743 C C . THR A 1 94 ? 5.330 -11.935 -9.208 1.00 95.56 94 THR A C 1
ATOM 745 O O . THR A 1 94 ? 6.186 -11.103 -8.899 1.00 95.56 94 THR A O 1
ATOM 748 N N . LYS A 1 95 ? 5.333 -13.163 -8.672 1.00 93.31 95 LYS A N 1
ATOM 749 C CA . LYS A 1 95 ? 6.337 -13.596 -7.684 1.00 93.31 95 LYS A CA 1
ATOM 750 C C . LYS A 1 95 ? 7.781 -13.415 -8.179 1.00 93.31 95 LYS A C 1
ATOM 752 O O . LYS A 1 95 ? 8.651 -13.044 -7.397 1.00 93.31 95 LYS A O 1
ATOM 757 N N . GLY A 1 96 ? 8.037 -13.665 -9.467 1.00 95.38 96 GLY A N 1
ATOM 758 C CA . GLY A 1 96 ? 9.369 -13.518 -10.066 1.00 95.38 96 GLY A CA 1
ATOM 759 C C . GLY A 1 96 ? 9.807 -12.058 -10.213 1.00 95.38 96 GLY A C 1
ATOM 760 O O . GLY A 1 96 ? 10.958 -11.721 -9.924 1.00 95.38 96 GLY A O 1
ATOM 761 N N . GLU A 1 97 ? 8.887 -11.175 -10.605 1.00 95.38 97 GLU A N 1
ATOM 762 C CA . GLU A 1 97 ? 9.150 -9.733 -10.702 1.00 95.38 97 GLU A CA 1
ATOM 763 C C . GLU A 1 97 ? 9.379 -9.118 -9.319 1.00 95.38 97 GLU A C 1
ATOM 765 O O . GLU A 1 97 ? 10.324 -8.350 -9.147 1.00 95.38 97 GLU A O 1
ATOM 770 N N . LEU A 1 98 ? 8.590 -9.518 -8.316 1.00 94.75 98 LEU A N 1
ATOM 771 C CA . LEU A 1 98 ? 8.789 -9.098 -6.930 1.00 94.75 98 LEU A CA 1
ATOM 772 C C . LEU A 1 98 ? 10.173 -9.504 -6.409 1.00 94.75 98 LEU A C 1
ATOM 774 O O . LEU A 1 98 ? 10.879 -8.675 -5.844 1.00 94.75 98 LEU A O 1
ATOM 778 N N . ALA A 1 99 ? 10.586 -10.756 -6.625 1.00 94.38 99 ALA A N 1
ATOM 779 C CA . ALA A 1 99 ? 11.910 -11.224 -6.211 1.00 94.38 99 ALA A CA 1
ATOM 780 C C . ALA A 1 99 ? 13.044 -10.443 -6.897 1.00 94.38 99 ALA A C 1
ATOM 782 O O . ALA A 1 99 ? 14.071 -10.152 -6.285 1.00 94.38 99 ALA A O 1
ATOM 783 N N . SER A 1 100 ? 12.850 -10.080 -8.167 1.00 95.19 100 SER A N 1
ATOM 784 C CA . SER A 1 100 ? 13.812 -9.275 -8.923 1.00 95.19 100 SER A CA 1
ATOM 785 C C . SER A 1 100 ? 13.901 -7.848 -8.383 1.00 95.19 100 SER A C 1
ATOM 787 O O . SER A 1 100 ? 15.004 -7.333 -8.220 1.00 95.19 100 SER A O 1
ATOM 789 N N . LEU A 1 101 ? 12.762 -7.232 -8.051 1.00 93.44 101 LEU A N 1
ATOM 790 C CA . LEU A 1 101 ? 12.718 -5.901 -7.444 1.00 93.44 101 LEU A CA 1
ATOM 791 C C . LEU A 1 101 ? 13.345 -5.876 -6.051 1.00 93.44 101 LEU A C 1
ATOM 793 O O . LEU A 1 101 ? 14.152 -4.991 -5.792 1.00 93.44 101 LEU A O 1
ATOM 797 N N . LYS A 1 102 ? 13.061 -6.864 -5.195 1.00 92.31 102 LYS A N 1
ATOM 798 C CA . LYS A 1 102 ? 13.688 -6.972 -3.865 1.00 92.31 102 LYS A CA 1
ATOM 799 C C . LYS A 1 102 ? 15.210 -7.000 -3.948 1.00 92.31 102 LYS A C 1
ATOM 801 O O . LYS A 1 102 ? 15.875 -6.196 -3.305 1.00 92.31 102 LYS A O 1
ATOM 806 N N . ARG A 1 103 ? 15.752 -7.802 -4.872 1.00 94.31 103 ARG A N 1
ATOM 807 C CA . ARG A 1 103 ? 17.196 -7.843 -5.136 1.00 94.31 103 ARG A CA 1
ATOM 808 C C . ARG A 1 103 ? 17.762 -6.483 -5.557 1.00 94.31 103 ARG A C 1
ATOM 810 O O . ARG A 1 103 ? 18.849 -6.126 -5.122 1.00 94.31 103 ARG A O 1
ATOM 817 N N . ILE A 1 104 ? 17.051 -5.738 -6.407 1.00 92.81 104 ILE A N 1
ATOM 818 C CA . ILE A 1 104 ? 17.463 -4.388 -6.835 1.00 92.81 104 ILE A CA 1
ATOM 819 C C . ILE A 1 104 ? 17.412 -3.403 -5.656 1.00 92.81 104 ILE A C 1
ATOM 821 O O . ILE A 1 104 ? 18.261 -2.522 -5.563 1.00 92.81 104 ILE A O 1
ATOM 825 N N . MET A 1 105 ? 16.431 -3.556 -4.763 1.00 89.12 105 MET A N 1
ATOM 826 C CA . MET A 1 105 ? 16.227 -2.701 -3.590 1.00 89.12 105 MET A CA 1
ATOM 827 C C . MET A 1 105 ? 17.132 -3.050 -2.397 1.00 89.12 105 MET A C 1
ATOM 829 O O . MET A 1 105 ? 17.173 -2.283 -1.440 1.00 89.12 105 MET A O 1
ATOM 833 N N . GLY A 1 106 ? 17.889 -4.150 -2.465 1.00 86.38 106 GLY A N 1
ATOM 834 C CA . GLY A 1 106 ? 18.784 -4.592 -1.391 1.00 86.38 106 GLY A CA 1
ATOM 835 C C . GLY A 1 106 ? 18.082 -5.337 -0.251 1.00 86.38 106 GLY A C 1
ATOM 836 O O . GLY A 1 106 ? 18.617 -5.369 0.856 1.00 86.38 106 GLY A O 1
ATOM 837 N N . GLU A 1 107 ? 16.905 -5.912 -0.521 1.00 72.00 107 GLU A N 1
ATOM 838 C CA . GLU A 1 107 ? 16.146 -6.793 0.385 1.00 72.00 107 GLU A CA 1
ATOM 839 C C . GLU A 1 107 ? 16.387 -8.284 0.115 1.00 72.00 107 GLU A C 1
ATOM 841 O O . GLU A 1 107 ? 16.580 -8.668 -1.067 1.00 72.00 107 GLU A O 1
#

Radius of gyration: 15.98 Å; chains: 1; bounding box: 37×25×47 Å

pLDDT: mean 88.92, std 10.16, range [51.38, 96.62]

Foldseek 3Di:
DPCVVCPDPLNVVVQVVQAVHWDALVRSCVVVVHDSVVSVVSVVVCVVVQQKDKDADPDDDVPDGRIIIHGRADWDFDFDDDPVDTDTDIDGDDPVRVVVVCVVVVD

Secondary structure (DSSP, 8-state):
--GGGTTSHHHHHHHHHHHHS-B-HHHHHHHTTS-HHHHHHHHHHHHHTTSEEEEE-SS--TTS-SEEEEESS-EEEEEEEETTEEEEEEEEPPHHHHHHHHHHHT-

Sequence (107 aa):
MDLEMVFSDTKWRIIEEVSKSEKSLDSLAKTLKTSSANISQQLRILELLGIIKKEKTGTVFKGKPRVMFSLKEDIAYIILASKDKTAKKLVRLTKGELASLKRIMGE